Protein AF-W1XSQ5-F1 (afdb_monomer)

Nearest PDB structures (foldseek):
  6p5z-assembly1_A  TM=6.864E-01  e=2.019E-01  Salmonella enterica subsp. enterica serovar Typhimurium
  1pjt-assembly1_A  TM=4.122E-01  e=5.343E-02  Salmonella enterica subsp. enterica serovar Typhimurium
  6pr0-assembly1_A  TM=4.169E-01  e=5.343E-02  Salmonella enterica subsp. enterica serovar Typhimurium
  1zx9-assembly1_A-2  TM=6.759E-01  e=5.120E-01  Pseudomonas aeruginosa
  4k7z-assembly1_A-2  TM=6.067E-01  e=4.195E-01  Pseudomonas aeruginosa

Organism: NCBI:txid408170

pLDDT: mean 95.52, std 6.06, range [53.47, 98.69]

Radius of gyration: 11.47 Å; Cα contacts (8 Å, |Δi|>4): 170; chains: 1; bounding box: 29×30×28 Å

Secondary structure (DSSP, 8-state):
---EEEE--SHHHHHHHHHHHHTT--EEEE--SS---S-GGG-GGGHHHHSEEEETTEEEEE--GGGHHHHHHTT-EEEE------

Mean predicted aligned error: 2.63 Å

Solvent-accessible surface area (backbone atoms only — not comparable to full-atom values): 4855 Å² total; per-residue (Å²): 112,72,78,42,80,36,85,42,22,37,57,72,45,26,56,51,50,51,52,40,44,75,70,60,31,52,52,37,30,39,31,65,87,76,70,82,60,82,64,43,92,62,14,54,44,40,6,67,80,60,46,51,38,76,54,97,90,45,45,20,34,44,46,57,82,87,47,40,66,61,36,46,74,70,71,32,32,28,29,30,69,65,80,89,74,131

Structure (mmCIF, N/CA/C/O backbone):
data_AF-W1XSQ5-F1
#
_entry.id   AF-W1XSQ5-F1
#
loop_
_atom_site.group_PDB
_atom_site.id
_atom_site.type_symbol
_atom_site.label_atom_id
_atom_site.label_alt_id
_atom_site.label_comp_id
_atom_site.label_asym_id
_atom_site.label_entity_id
_atom_site.label_seq_id
_atom_site.pdbx_PDB_ins_code
_atom_site.Cartn_x
_atom_site.Cartn_y
_atom_site.Cartn_z
_atom_site.occupancy
_atom_site.B_iso_or_equiv
_atom_site.auth_seq_id
_atom_site.auth_comp_id
_atom_site.auth_asym_id
_atom_site.auth_atom_id
_atom_site.pdbx_PDB_model_num
ATOM 1 N N . LYS A 1 1 ? -10.407 5.878 13.506 1.00 92.81 1 LYS A N 1
ATOM 2 C CA . LYS A 1 1 ? -9.060 6.511 13.468 1.00 92.81 1 LYS A CA 1
ATOM 3 C C . LYS A 1 1 ? -8.882 7.201 12.116 1.00 92.81 1 LYS A C 1
ATOM 5 O O . LYS A 1 1 ? -9.572 6.771 11.196 1.00 92.81 1 LYS A O 1
ATOM 10 N N . PRO A 1 2 ? -8.053 8.256 11.985 1.00 96.88 2 PRO A N 1
ATOM 11 C CA . PRO A 1 2 ? -7.832 8.903 10.690 1.00 96.88 2 PRO A CA 1
ATOM 12 C C . PRO A 1 2 ? -7.216 7.929 9.680 1.00 96.88 2 PRO A C 1
ATOM 14 O O . PRO A 1 2 ? -6.501 7.004 10.071 1.00 96.88 2 PRO A O 1
ATOM 17 N N . LEU A 1 3 ? -7.509 8.154 8.400 1.00 97.62 3 LEU A N 1
ATOM 1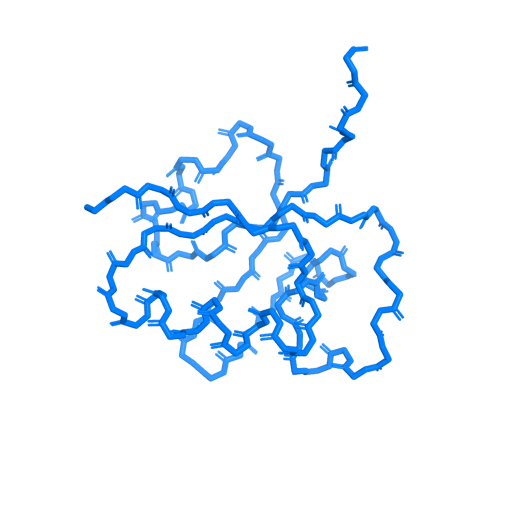8 C CA . LEU A 1 3 ? -6.900 7.438 7.284 1.00 97.62 3 LEU A CA 1
ATOM 19 C C . LEU A 1 3 ? -5.433 7.839 7.135 1.00 97.62 3 LEU A C 1
ATOM 21 O O . LEU A 1 3 ? -5.116 9.027 7.150 1.00 97.62 3 LEU A O 1
ATOM 25 N N . VAL A 1 4 ? -4.556 6.851 6.964 1.00 98.25 4 VAL A N 1
ATOM 26 C CA . VAL A 1 4 ? -3.146 7.074 6.637 1.00 98.25 4 VAL A CA 1
ATOM 27 C C . VAL A 1 4 ? -2.907 6.703 5.181 1.00 98.25 4 VAL A C 1
ATOM 29 O O . VAL A 1 4 ? -3.132 5.561 4.783 1.00 98.25 4 VAL A O 1
ATOM 32 N N . LEU A 1 5 ? -2.425 7.664 4.398 1.00 97.12 5 LEU A N 1
ATOM 33 C CA . LEU A 1 5 ? -1.929 7.422 3.049 1.00 97.12 5 LEU A CA 1
ATOM 34 C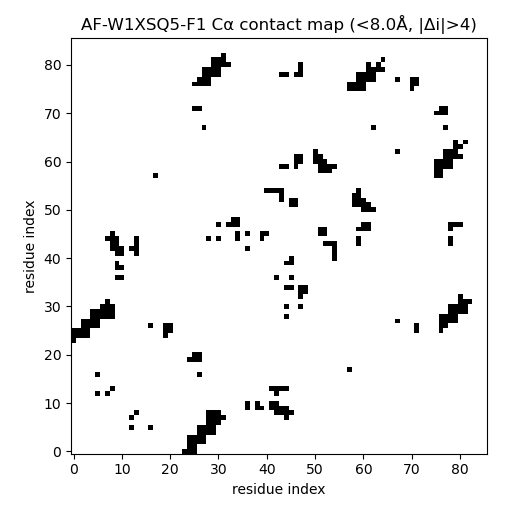 C . LEU A 1 5 ? -0.415 7.210 3.104 1.00 97.12 5 LEU A C 1
ATOM 36 O O . LEU A 1 5 ? 0.325 8.093 3.534 1.00 97.12 5 LEU A O 1
ATOM 40 N N . MET A 1 6 ? 0.039 6.049 2.652 1.00 96.56 6 MET A N 1
ATOM 41 C CA . MET A 1 6 ? 1.452 5.718 2.519 1.00 96.56 6 MET A CA 1
ATOM 42 C C . MET A 1 6 ? 1.880 5.892 1.069 1.00 96.56 6 MET A C 1
ATOM 44 O O . MET A 1 6 ? 1.285 5.312 0.165 1.00 96.56 6 MET A O 1
ATOM 48 N N . ARG A 1 7 ? 2.929 6.684 0.850 1.00 95.25 7 ARG A N 1
ATOM 49 C CA . ARG A 1 7 ? 3.592 6.791 -0.449 1.00 95.25 7 ARG A CA 1
ATOM 50 C C . ARG A 1 7 ? 4.678 5.723 -0.528 1.00 95.25 7 ARG A C 1
ATOM 52 O O . ARG A 1 7 ? 5.715 5.848 0.118 1.00 95.25 7 ARG A O 1
ATOM 59 N N . GLY A 1 8 ? 4.421 4.695 -1.322 1.00 94.88 8 GLY A N 1
ATOM 60 C CA . GLY A 1 8 ? 5.272 3.526 -1.480 1.00 94.88 8 GLY A CA 1
ATOM 61 C C . GLY A 1 8 ? 4.986 2.419 -0.460 1.00 94.88 8 GLY A C 1
ATOM 62 O O . GLY A 1 8 ? 4.644 2.665 0.697 1.00 94.88 8 GLY A O 1
ATOM 63 N N . GLY A 1 9 ? 5.156 1.176 -0.903 1.00 95.88 9 GLY A N 1
ATOM 64 C CA . GLY A 1 9 ? 4.909 -0.057 -0.156 1.00 95.88 9 GLY A CA 1
ATOM 65 C C . GLY A 1 9 ? 6.136 -0.963 -0.045 1.00 95.88 9 GLY A C 1
ATOM 66 O O . GLY A 1 9 ? 5.976 -2.177 0.042 1.00 95.88 9 GLY A O 1
ATOM 67 N N . GLY A 1 10 ? 7.350 -0.399 -0.084 1.00 96.25 10 GLY A N 1
ATOM 68 C CA . GLY A 1 10 ? 8.617 -1.131 0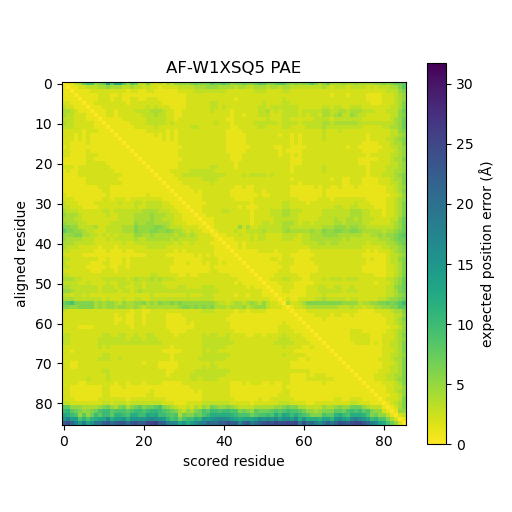.084 1.00 96.25 10 GLY A CA 1
ATOM 69 C C . GLY A 1 10 ? 8.847 -1.681 1.499 1.00 96.25 10 GLY A C 1
ATOM 70 O O . GLY A 1 10 ? 7.967 -1.601 2.350 1.00 96.25 10 GLY A O 1
ATOM 71 N N . ASP A 1 11 ? 10.042 -2.217 1.766 1.00 95.69 11 ASP A N 1
ATOM 72 C CA . ASP A 1 11 ? 10.366 -2.998 2.980 1.00 95.69 11 ASP A CA 1
ATOM 73 C C . ASP A 1 11 ? 10.092 -2.208 4.281 1.00 95.69 11 ASP A C 1
ATOM 75 O O . ASP A 1 11 ? 9.236 -2.566 5.093 1.00 95.69 11 ASP A O 1
ATOM 79 N N . ILE A 1 12 ? 10.710 -1.028 4.418 1.00 95.44 12 ILE A N 1
ATOM 80 C CA . ILE A 1 12 ? 10.527 -0.152 5.590 1.00 95.44 12 ILE A CA 1
ATOM 81 C C . ILE A 1 12 ? 9.076 0.341 5.702 1.00 95.44 12 ILE A C 1
ATOM 83 O O . ILE A 1 12 ? 8.492 0.335 6.790 1.00 95.44 12 ILE A O 1
ATOM 87 N N . ALA A 1 13 ? 8.477 0.745 4.578 1.00 96.38 13 ALA A N 1
ATOM 88 C CA . ALA A 1 13 ? 7.097 1.221 4.546 1.00 96.38 13 ALA A CA 1
ATOM 89 C C . ALA A 1 13 ? 6.122 0.120 4.984 1.00 96.38 13 ALA A C 1
ATOM 91 O O . ALA A 1 13 ? 5.200 0.386 5.751 1.00 96.38 13 ALA A O 1
ATOM 92 N N . SER A 1 14 ? 6.367 -1.128 4.586 1.00 97.12 14 SER A N 1
ATOM 93 C CA . SER A 1 14 ? 5.533 -2.277 4.938 1.00 97.12 14 SER A CA 1
ATOM 94 C C . SER A 1 14 ? 5.577 -2.592 6.428 1.00 97.12 14 SER A C 1
ATOM 96 O O . SER A 1 14 ? 4.538 -2.876 7.027 1.00 97.12 14 SER A O 1
ATOM 98 N N . GLY A 1 15 ? 6.737 -2.435 7.071 1.00 96.81 15 GLY A N 1
ATOM 99 C CA . GLY A 1 15 ? 6.838 -2.503 8.530 1.00 96.81 15 GLY A CA 1
ATOM 100 C C . GLY A 1 15 ? 5.986 -1.438 9.237 1.00 96.81 15 GLY A C 1
ATOM 101 O O . GLY A 1 15 ? 5.296 -1.738 10.217 1.00 96.81 15 GLY A O 1
ATOM 102 N N . ALA A 1 16 ? 5.981 -0.203 8.726 1.00 97.88 16 ALA A N 1
ATOM 103 C CA . ALA A 1 16 ? 5.144 0.875 9.256 1.00 97.88 16 ALA A CA 1
ATOM 104 C C . ALA A 1 16 ? 3.645 0.618 9.016 1.00 97.88 16 ALA A C 1
ATOM 106 O O . ALA A 1 16 ? 2.855 0.725 9.956 1.00 97.88 16 ALA A O 1
ATOM 107 N N . VAL A 1 17 ? 3.262 0.198 7.803 1.00 98.00 17 VAL A N 1
ATOM 108 C CA . VAL A 1 17 ? 1.892 -0.218 7.450 1.00 98.00 17 VAL A CA 1
ATOM 109 C C . VAL A 1 17 ? 1.403 -1.306 8.404 1.00 98.00 17 VAL A C 1
ATOM 111 O O . VAL A 1 17 ? 0.328 -1.168 8.982 1.00 98.00 17 VAL A O 1
ATOM 114 N N . TYR A 1 18 ? 2.208 -2.348 8.639 1.00 97.56 18 TYR A N 1
ATOM 115 C CA . TYR A 1 18 ? 1.855 -3.442 9.544 1.00 97.56 18 TYR A CA 1
ATOM 116 C C . TYR A 1 18 ? 1.561 -2.938 10.961 1.00 97.56 18 TYR A C 1
ATOM 118 O O . TYR A 1 18 ? 0.547 -3.305 11.559 1.00 97.56 18 TYR A O 1
ATOM 126 N N . ARG A 1 19 ? 2.418 -2.063 11.509 1.00 97.25 19 ARG A N 1
ATOM 127 C CA . ARG A 1 19 ? 2.207 -1.501 12.853 1.00 97.25 19 ARG A CA 1
ATOM 128 C C . ARG A 1 19 ? 0.969 -0.610 12.920 1.00 97.25 19 ARG A C 1
ATOM 130 O O . ARG A 1 19 ? 0.215 -0.719 13.884 1.00 97.25 19 ARG A O 1
ATOM 137 N N . LEU A 1 20 ? 0.739 0.232 11.913 1.00 97.69 20 LEU A N 1
ATOM 138 C CA . LEU A 1 20 ? -0.438 1.100 11.835 1.00 97.69 20 LEU A CA 1
ATOM 139 C C . LEU A 1 20 ? -1.732 0.287 11.735 1.00 97.69 20 LEU A C 1
ATOM 141 O O . LEU A 1 20 ? -2.662 0.520 12.511 1.00 97.69 20 LEU A O 1
ATOM 145 N N . LYS A 1 21 ? -1.769 -0.713 10.847 1.00 97.44 21 LYS A N 1
ATOM 146 C CA . LYS A 1 21 ? -2.927 -1.593 10.670 1.00 97.44 21 LYS A CA 1
ATOM 147 C C . LYS A 1 21 ? -3.203 -2.407 11.934 1.00 97.44 21 LYS A C 1
ATOM 149 O O . LYS A 1 21 ? -4.334 -2.425 12.409 1.00 97.44 21 LYS A O 1
ATOM 154 N N . ARG A 1 22 ? -2.166 -2.969 12.572 1.00 97.06 22 ARG A N 1
ATOM 155 C CA . ARG A 1 22 ? -2.284 -3.644 13.881 1.00 97.06 22 ARG A CA 1
ATOM 156 C C . ARG A 1 22 ? -2.787 -2.709 14.986 1.00 97.06 22 ARG A C 1
ATOM 158 O O . ARG A 1 22 ? -3.483 -3.157 15.890 1.00 97.06 22 ARG A O 1
ATOM 165 N N . ALA A 1 23 ? -2.457 -1.422 14.920 1.00 97.38 23 ALA A N 1
ATOM 166 C CA . ALA A 1 23 ? -2.980 -0.410 15.831 1.00 97.38 23 ALA A CA 1
ATOM 167 C C . ALA A 1 23 ? -4.405 0.059 15.468 1.00 97.38 23 ALA A C 1
ATOM 169 O O . ALA A 1 23 ? -4.928 0.940 16.148 1.00 97.38 23 ALA A O 1
ATOM 170 N N . GLY A 1 24 ? -5.046 -0.485 14.430 1.00 97.06 24 GLY A N 1
ATOM 171 C CA . GLY A 1 24 ? -6.418 -0.157 14.029 1.00 97.06 24 GLY A CA 1
ATOM 172 C C . GLY A 1 24 ? -6.552 1.123 13.200 1.00 97.06 24 GLY A C 1
ATOM 173 O O . GLY A 1 24 ? -7.630 1.718 13.160 1.00 97.06 24 GLY A O 1
ATOM 174 N N . TYR A 1 25 ? -5.467 1.605 12.588 1.00 98.25 25 TYR A N 1
ATOM 175 C CA . TYR A 1 25 ? -5.564 2.667 11.587 1.00 98.25 25 TYR A CA 1
ATOM 176 C C . TYR A 1 25 ? -5.968 2.061 10.236 1.00 98.25 25 TYR A C 1
ATOM 178 O O . TYR A 1 25 ? -5.393 1.044 9.840 1.00 98.25 25 TYR A O 1
ATOM 186 N N . PRO A 1 26 ? -6.914 2.672 9.505 1.00 97.94 26 PRO A N 1
ATOM 187 C CA . PRO A 1 26 ? -7.076 2.383 8.090 1.00 97.94 26 PRO A CA 1
ATOM 188 C C . PRO A 1 26 ? -5.865 2.940 7.332 1.00 97.94 26 PRO A C 1
ATOM 190 O O . PRO A 1 26 ? -5.456 4.082 7.554 1.00 97.94 26 PRO A O 1
ATOM 193 N N . VAL A 1 27 ? -5.279 2.122 6.459 1.00 98.31 27 VAL A N 1
ATOM 194 C CA . VAL A 1 27 ? -4.064 2.457 5.707 1.00 98.31 27 VAL A CA 1
ATOM 195 C C . VAL A 1 27 ? -4.297 2.165 4.233 1.00 98.31 27 VAL A C 1
ATOM 197 O O . VAL A 1 27 ? -4.774 1.086 3.898 1.00 98.31 27 VAL A O 1
ATOM 200 N N . VAL A 1 28 ? -3.937 3.113 3.373 1.00 98.44 28 VAL A N 1
ATOM 201 C CA . VAL A 1 28 ? -3.911 2.961 1.912 1.00 98.44 28 VAL A CA 1
ATOM 202 C C . VAL A 1 28 ? -2.474 3.148 1.456 1.00 98.44 28 VAL A C 1
ATOM 204 O O . VAL A 1 28 ? -1.804 4.074 1.912 1.00 98.44 28 VAL A O 1
ATOM 207 N N . ILE A 1 29 ? -1.997 2.295 0.558 1.00 98.25 29 ILE A N 1
ATOM 208 C CA . ILE A 1 29 ? -0.684 2.443 -0.073 1.00 98.25 29 ILE A CA 1
ATOM 209 C C . ILE A 1 29 ? -0.908 2.980 -1.484 1.00 98.25 29 ILE A C 1
ATOM 211 O O . ILE A 1 29 ? -1.627 2.359 -2.256 1.00 98.25 29 ILE A O 1
ATOM 215 N N . ASN A 1 30 ? -0.287 4.102 -1.837 1.00 97.56 30 ASN A N 1
ATOM 216 C CA . ASN A 1 30 ? -0.139 4.503 -3.232 1.00 97.56 30 ASN A CA 1
ATOM 217 C C . ASN A 1 30 ? 1.260 4.121 -3.712 1.00 97.56 30 ASN A C 1
ATOM 219 O O . ASN A 1 30 ? 2.252 4.495 -3.084 1.00 97.56 30 ASN A O 1
ATOM 223 N N . GLU A 1 31 ? 1.337 3.391 -4.812 1.00 96.56 31 GLU A N 1
ATOM 224 C CA . GLU A 1 31 ? 2.579 2.880 -5.377 1.00 96.56 31 GLU A CA 1
ATOM 225 C C . GLU A 1 31 ? 2.677 3.237 -6.863 1.00 96.56 31 GLU A C 1
ATOM 227 O O . GLU A 1 31 ? 1.679 3.528 -7.522 1.00 96.56 31 GLU A O 1
ATOM 232 N N . ILE A 1 32 ? 3.891 3.245 -7.406 1.00 95.50 32 ILE A N 1
ATOM 233 C CA . ILE A 1 32 ? 4.076 3.386 -8.851 1.00 95.50 32 ILE A CA 1
ATOM 234 C C . ILE A 1 32 ? 3.596 2.128 -9.584 1.00 95.50 32 ILE A C 1
ATOM 236 O O . ILE A 1 32 ? 3.618 1.030 -9.034 1.00 95.50 32 ILE A O 1
ATOM 240 N N . ALA A 1 33 ? 3.213 2.272 -10.856 1.00 94.12 33 ALA A N 1
ATOM 241 C CA . ALA A 1 33 ? 2.700 1.164 -11.670 1.00 94.12 33 ALA A CA 1
ATOM 242 C C . ALA A 1 33 ? 3.692 -0.004 -11.827 1.00 94.12 33 ALA A C 1
ATOM 244 O O . ALA A 1 33 ? 3.280 -1.145 -12.006 1.00 94.12 33 ALA A O 1
ATOM 245 N N . MET A 1 34 ? 4.998 0.269 -11.736 1.00 94.12 34 MET A N 1
ATOM 246 C CA . MET A 1 34 ? 6.043 -0.753 -11.757 1.00 94.12 34 MET A CA 1
ATOM 247 C C . MET A 1 34 ? 6.969 -0.598 -10.539 1.00 94.12 34 MET A C 1
ATOM 249 O O . MET A 1 34 ? 8.032 0.018 -10.654 1.00 94.12 34 MET A O 1
ATOM 253 N N . PRO A 1 35 ? 6.578 -1.125 -9.358 1.00 94.31 35 PRO A N 1
ATOM 254 C CA . PRO A 1 35 ? 7.358 -0.975 -8.134 1.00 94.31 35 PRO A CA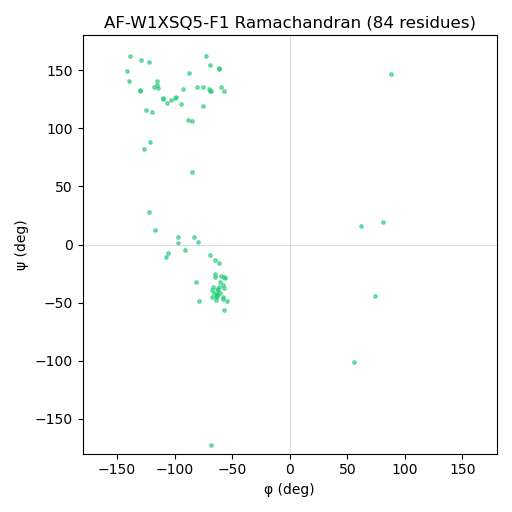 1
ATOM 255 C C . PRO A 1 35 ? 8.767 -1.565 -8.267 1.00 94.31 35 PRO A C 1
ATOM 257 O O . PRO A 1 35 ? 8.943 -2.691 -8.741 1.00 94.31 35 PRO A O 1
ATOM 260 N N . THR A 1 36 ? 9.770 -0.829 -7.781 1.00 95.12 36 THR A N 1
ATOM 261 C CA . THR A 1 36 ? 11.207 -1.147 -7.923 1.00 95.12 36 THR A CA 1
ATOM 262 C C . THR A 1 36 ? 11.814 -1.866 -6.715 1.00 95.12 36 THR A C 1
ATOM 264 O O . THR A 1 36 ? 13.022 -2.091 -6.657 1.00 95.12 36 THR A O 1
ATOM 267 N N . MET A 1 37 ? 10.994 -2.248 -5.736 1.00 93.69 37 MET A N 1
ATOM 268 C CA . MET A 1 37 ? 11.446 -2.976 -4.549 1.00 93.69 37 MET A CA 1
ATOM 269 C C . MET A 1 37 ? 12.153 -4.291 -4.909 1.00 93.69 37 MET A C 1
ATOM 271 O O . MET A 1 37 ? 11.650 -5.104 -5.688 1.00 93.69 37 MET A O 1
ATOM 275 N N . ILE A 1 38 ? 13.321 -4.503 -4.295 1.00 92.81 38 ILE A N 1
ATOM 276 C CA . ILE A 1 38 ? 14.145 -5.706 -4.484 1.00 92.81 38 ILE A CA 1
ATOM 277 C C . ILE A 1 38 ? 13.572 -6.865 -3.657 1.00 92.81 38 ILE A C 1
ATOM 279 O O . ILE A 1 38 ? 13.338 -7.956 -4.170 1.00 92.81 38 ILE A O 1
ATOM 283 N N . ARG A 1 39 ? 13.284 -6.621 -2.370 1.00 94.56 39 ARG A N 1
ATOM 284 C CA . ARG A 1 39 ? 12.767 -7.630 -1.429 1.00 94.56 39 ARG A CA 1
ATOM 285 C C . ARG A 1 39 ? 11.242 -7.774 -1.514 1.00 94.56 39 ARG A C 1
ATOM 287 O O . ARG A 1 39 ? 10.526 -7.503 -0.557 1.00 94.56 39 ARG A O 1
ATOM 294 N N . ARG A 1 40 ? 10.740 -8.193 -2.674 1.00 93.44 40 ARG A N 1
ATOM 295 C CA . ARG A 1 40 ? 9.303 -8.208 -3.008 1.00 93.44 40 ARG A CA 1
ATOM 296 C C . ARG A 1 40 ? 8.428 -9.019 -2.052 1.00 93.44 40 ARG A C 1
ATOM 298 O O . ARG A 1 40 ? 7.337 -8.572 -1.732 1.00 93.44 40 ARG A O 1
ATOM 305 N N . GLU A 1 41 ? 8.915 -10.153 -1.551 1.00 94.50 41 GLU A N 1
ATOM 306 C CA . GLU A 1 41 ? 8.149 -11.053 -0.668 1.00 94.50 41 GLU A CA 1
ATOM 307 C C . GLU A 1 41 ? 7.870 -10.484 0.737 1.00 94.50 41 GLU A C 1
ATOM 309 O O . GLU A 1 41 ? 7.077 -11.052 1.477 1.00 94.50 41 GLU A O 1
ATOM 314 N N . VAL A 1 42 ? 8.469 -9.345 1.103 1.00 95.81 42 VAL A N 1
ATOM 315 C CA . VAL A 1 42 ? 8.202 -8.657 2.383 1.00 95.81 42 VAL A CA 1
ATOM 316 C C . VAL A 1 42 ? 7.594 -7.263 2.200 1.00 95.81 42 VAL A C 1
ATOM 318 O O . VAL A 1 42 ? 7.546 -6.477 3.143 1.00 95.81 42 VAL A O 1
ATOM 321 N N . CYS A 1 43 ? 7.144 -6.932 0.988 1.00 97.56 43 CYS A N 1
ATOM 322 C CA . CYS A 1 43 ? 6.670 -5.597 0.640 1.00 97.56 43 CYS A CA 1
ATOM 323 C C . CYS A 1 43 ? 5.205 -5.626 0.198 1.00 97.56 43 CYS A C 1
ATOM 325 O O . CYS A 1 43 ? 4.924 -6.122 -0.887 1.00 97.56 43 CYS A O 1
ATOM 327 N N . TYR A 1 44 ? 4.282 -5.015 0.948 1.00 98.00 44 TYR A N 1
ATOM 328 C CA . TYR A 1 44 ? 2.863 -4.942 0.560 1.00 98.00 44 TYR A CA 1
ATOM 329 C C . TYR A 1 44 ? 2.643 -4.308 -0.821 1.00 98.00 44 TYR A C 1
ATOM 331 O O . TYR A 1 44 ? 1.695 -4.670 -1.515 1.00 98.00 44 TYR A O 1
ATOM 339 N N . GLY A 1 45 ? 3.531 -3.406 -1.260 1.00 97.06 45 GLY A N 1
ATOM 340 C CA . GLY A 1 45 ? 3.478 -2.823 -2.606 1.00 97.06 45 GLY A CA 1
ATOM 341 C C . GLY A 1 45 ? 3.634 -3.850 -3.737 1.00 97.06 45 GLY A C 1
ATOM 342 O O . GLY A 1 45 ? 3.239 -3.582 -4.868 1.00 97.06 45 GLY A O 1
ATOM 343 N N . ASN A 1 46 ? 4.119 -5.062 -3.445 1.00 97.50 46 ASN A N 1
ATOM 344 C CA . ASN A 1 46 ? 4.174 -6.168 -4.400 1.00 97.50 46 ASN A CA 1
ATOM 345 C C . ASN A 1 46 ? 2.777 -6.646 -4.845 1.00 97.50 46 ASN A C 1
ATOM 347 O O . ASN A 1 46 ? 2.667 -7.346 -5.850 1.00 97.50 46 ASN A O 1
ATOM 351 N N . ALA A 1 47 ? 1.705 -6.229 -4.157 1.00 97.88 47 ALA A N 1
ATOM 352 C CA . ALA A 1 47 ? 0.338 -6.420 -4.632 1.00 97.88 47 ALA A CA 1
ATOM 353 C C . ALA A 1 47 ? 0.111 -5.795 -6.021 1.00 97.88 47 ALA A C 1
ATOM 355 O O . ALA A 1 47 ? -0.672 -6.341 -6.783 1.00 97.88 47 ALA A O 1
ATOM 356 N N . VAL A 1 48 ? 0.838 -4.735 -6.406 1.00 97.88 48 VAL A N 1
ATOM 357 C CA . VAL A 1 48 ? 0.773 -4.185 -7.779 1.00 97.88 48 VAL A CA 1
ATOM 358 C C . VAL A 1 48 ? 1.223 -5.215 -8.823 1.00 97.88 48 VAL A C 1
ATOM 360 O O . VAL A 1 48 ? 0.648 -5.298 -9.901 1.00 97.88 48 VAL A O 1
ATOM 363 N N . HIS A 1 49 ? 2.223 -6.044 -8.503 1.00 96.12 49 HIS A N 1
ATOM 364 C CA . HIS A 1 49 ? 2.714 -7.090 -9.410 1.00 96.12 49 HIS A CA 1
ATOM 365 C C . HIS A 1 49 ? 1.859 -8.360 -9.375 1.00 96.12 49 HIS A C 1
ATOM 367 O O . HIS A 1 49 ? 1.769 -9.070 -10.373 1.00 96.12 49 HIS A O 1
ATOM 373 N N . ARG A 1 50 ? 1.275 -8.689 -8.216 1.00 96.50 50 ARG A N 1
ATOM 374 C CA . ARG A 1 50 ? 0.594 -9.975 -7.972 1.00 96.50 50 ARG A CA 1
ATOM 375 C C . ARG A 1 50 ? -0.934 -9.890 -7.943 1.00 96.50 50 ARG A C 1
ATOM 377 O O . ARG A 1 50 ? -1.586 -10.923 -7.820 1.00 96.50 50 ARG A O 1
ATOM 384 N N . GLY A 1 51 ? -1.504 -8.689 -7.986 1.00 97.69 51 GLY A N 1
ATOM 385 C CA . GLY A 1 51 ? -2.910 -8.410 -7.677 1.00 97.69 51 GLY A CA 1
ATOM 386 C C . GLY A 1 51 ? -3.206 -8.465 -6.174 1.00 97.69 51 GLY A C 1
ATOM 387 O O . GLY A 1 51 ? -3.840 -7.568 -5.626 1.00 97.69 51 GLY A O 1
ATOM 388 N N . GLU A 1 52 ? -2.698 -9.480 -5.477 1.00 97.31 52 GLU A N 1
ATOM 389 C CA . GLU A 1 52 ? -2.845 -9.637 -4.033 1.00 97.31 52 GLU A CA 1
ATOM 390 C C . GLU A 1 52 ? -1.565 -10.185 -3.397 1.00 97.31 52 GLU A C 1
ATOM 392 O O . GLU A 1 52 ? -0.806 -10.950 -3.999 1.00 97.31 52 GLU A O 1
ATOM 397 N N . MET A 1 53 ? -1.328 -9.789 -2.152 1.00 95.69 53 MET A N 1
ATOM 398 C CA . MET A 1 53 ? -0.251 -10.296 -1.324 1.00 95.69 53 MET A CA 1
ATOM 399 C C . MET A 1 53 ? -0.723 -10.489 0.111 1.00 95.69 53 MET A C 1
ATOM 401 O O . MET A 1 53 ? -1.408 -9.638 0.671 1.00 95.69 53 MET A O 1
ATOM 405 N N . ILE A 1 54 ? -0.271 -11.571 0.736 1.00 96.62 54 ILE A N 1
ATOM 406 C CA . ILE A 1 54 ? -0.438 -11.805 2.166 1.00 96.62 54 ILE A CA 1
ATOM 407 C C . ILE A 1 54 ? 0.932 -11.675 2.815 1.00 96.62 54 ILE A C 1
ATOM 409 O O . ILE A 1 54 ? 1.874 -12.357 2.415 1.00 96.62 54 ILE A O 1
ATOM 413 N N . LEU A 1 55 ? 1.035 -10.809 3.819 1.00 94.69 55 LEU A N 1
ATOM 414 C CA . LEU A 1 55 ? 2.213 -10.715 4.669 1.00 94.69 55 LEU A CA 1
ATOM 415 C C . LEU A 1 55 ? 1.761 -10.883 6.114 1.00 94.69 55 LEU A C 1
ATOM 417 O O . LEU A 1 55 ? 1.006 -10.068 6.652 1.00 94.69 55 LEU A O 1
ATOM 421 N N . GLU A 1 56 ? 2.224 -11.962 6.740 1.00 90.44 56 GLU A N 1
ATOM 422 C CA . GLU A 1 56 ? 1.826 -12.354 8.090 1.00 90.44 56 GLU A CA 1
ATOM 423 C C . GLU A 1 56 ? 0.299 -12.502 8.224 1.00 90.44 56 GLU A C 1
ATOM 425 O O . GLU A 1 56 ? -0.279 -13.508 7.825 1.00 90.44 56 GLU A O 1
ATOM 430 N N . ARG A 1 57 ? -0.363 -11.494 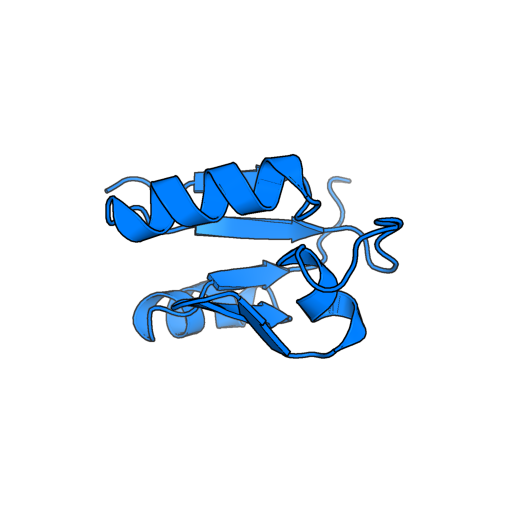8.801 1.00 93.19 57 ARG A N 1
ATOM 431 C CA . ARG A 1 57 ? -1.791 -11.507 9.147 1.00 93.19 57 ARG A CA 1
ATOM 432 C C . ARG A 1 57 ? -2.646 -10.630 8.243 1.00 93.19 57 ARG A C 1
ATOM 434 O O . ARG A 1 57 ? -3.866 -10.680 8.367 1.00 93.19 57 ARG A O 1
ATOM 441 N N . PHE A 1 58 ? -2.035 -9.793 7.406 1.00 97.44 58 PHE A N 1
ATOM 442 C CA . PHE A 1 58 ? -2.770 -8.823 6.602 1.00 97.44 58 PHE A CA 1
ATOM 443 C C . PHE A 1 58 ? -2.639 -9.117 5.116 1.00 97.44 58 PHE A C 1
ATOM 445 O O . PHE A 1 58 ? -1.572 -9.469 4.610 1.00 97.44 58 PHE A O 1
ATOM 452 N N . VAL A 1 59 ? -3.760 -8.929 4.433 1.00 98.38 59 VAL A N 1
ATOM 453 C CA . VAL A 1 59 ? -3.871 -8.982 2.981 1.00 98.38 59 VAL A CA 1
ATOM 454 C C . VAL A 1 59 ? -3.692 -7.563 2.455 1.00 98.38 59 VAL A C 1
ATOM 456 O O . VAL A 1 59 ? -4.308 -6.631 2.977 1.00 98.38 59 VAL A O 1
ATOM 459 N N . ALA A 1 60 ? -2.878 -7.399 1.420 1.00 98.38 60 ALA A N 1
ATOM 460 C CA . ALA A 1 60 ? -2.831 -6.204 0.596 1.00 98.38 60 ALA A CA 1
ATOM 461 C C . ALA A 1 60 ? -3.298 -6.537 -0.819 1.00 98.38 60 ALA A C 1
ATOM 463 O O . ALA A 1 60 ? -2.874 -7.543 -1.385 1.00 98.38 60 ALA A O 1
ATOM 464 N N . ARG A 1 61 ? -4.157 -5.695 -1.392 1.00 98.69 61 ARG A N 1
ATOM 465 C CA . ARG A 1 61 ? -4.752 -5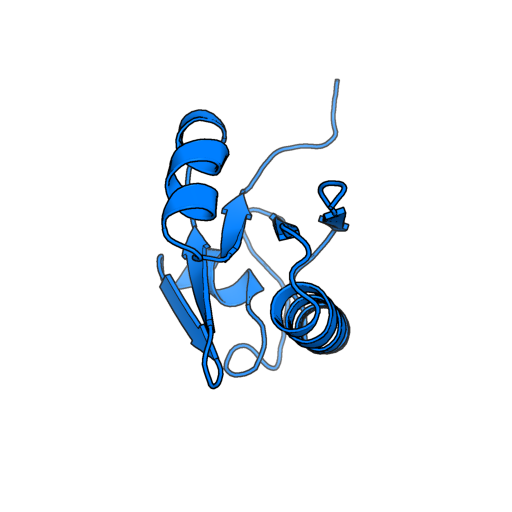.925 -2.713 1.00 98.69 61 ARG A CA 1
ATOM 466 C C . ARG A 1 61 ? -4.606 -4.694 -3.587 1.00 98.69 61 ARG A C 1
ATOM 468 O O . ARG A 1 61 ? -4.919 -3.593 -3.141 1.00 98.69 61 ARG A O 1
ATOM 475 N N . HIS A 1 62 ? -4.147 -4.887 -4.819 1.00 98.56 62 HIS A N 1
ATOM 476 C CA . HIS A 1 62 ? -4.138 -3.840 -5.830 1.00 98.56 62 HIS A CA 1
ATOM 477 C C . HIS A 1 62 ? -5.555 -3.627 -6.349 1.00 98.56 62 HIS A C 1
ATOM 479 O O . HIS A 1 62 ? -6.190 -4.558 -6.838 1.00 98.56 62 HIS A O 1
ATOM 485 N N . 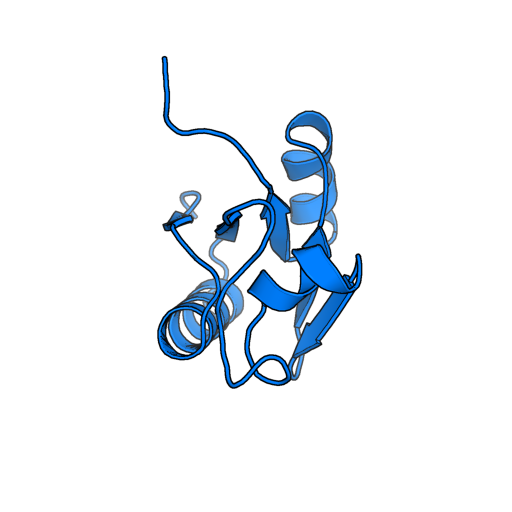VAL A 1 63 ? -6.062 -2.413 -6.171 1.00 98.50 63 VAL A N 1
ATOM 486 C CA . VAL A 1 63 ? -7.441 -2.036 -6.486 1.00 98.50 63 VAL A CA 1
ATOM 487 C C . VAL A 1 63 ? -7.479 -0.661 -7.145 1.00 98.50 63 VAL A C 1
ATOM 489 O O . VAL A 1 63 ? -6.533 0.126 -7.043 1.00 98.50 63 VAL A O 1
ATOM 492 N N . SER A 1 64 ? -8.584 -0.348 -7.815 1.00 97.38 64 SER A N 1
ATOM 493 C CA . SER A 1 64 ? -8.844 1.006 -8.305 1.00 97.38 64 SER A CA 1
ATOM 494 C C . SER A 1 64 ? -9.201 1.961 -7.158 1.00 97.38 64 SER A C 1
ATOM 496 O O . SER A 1 64 ? -9.606 1.545 -6.069 1.00 97.38 64 SER A O 1
ATOM 498 N N . LEU A 1 65 ? -9.106 3.275 -7.397 1.00 96.00 65 LEU A N 1
ATOM 499 C CA . LEU A 1 65 ? -9.463 4.290 -6.393 1.00 96.00 65 LEU A CA 1
ATOM 500 C C . LEU A 1 65 ? -10.919 4.176 -5.913 1.00 96.00 65 LEU A C 1
ATOM 502 O O . LEU A 1 65 ? -11.198 4.422 -4.739 1.00 96.00 65 LEU A O 1
ATOM 506 N N . SER A 1 66 ? -11.842 3.784 -6.795 1.00 97.12 66 SER A N 1
ATOM 507 C CA . SER A 1 66 ? -13.257 3.600 -6.452 1.00 97.12 66 SER A CA 1
ATOM 508 C C . SER A 1 66 ? -13.491 2.468 -5.449 1.00 97.12 66 SER A C 1
ATOM 510 O O . SER A 1 66 ? -14.426 2.548 -4.659 1.00 97.12 66 SER A O 1
ATOM 512 N N . GLU A 1 67 ? -12.625 1.455 -5.425 1.00 98.06 67 GLU A N 1
ATOM 513 C CA . GLU A 1 67 ? -12.770 0.250 -4.594 1.00 98.06 67 GLU A CA 1
ATOM 514 C C . GLU A 1 67 ? -12.090 0.378 -3.220 1.00 98.06 67 GLU A C 1
ATOM 516 O O . GLU A 1 67 ? -12.198 -0.511 -2.371 1.00 98.06 67 GLU A O 1
ATOM 521 N N . VAL A 1 68 ? -11.382 1.484 -2.968 1.00 98.00 68 VAL A N 1
ATOM 522 C CA . VAL A 1 68 ? -10.605 1.694 -1.735 1.00 98.00 68 VAL A CA 1
ATOM 523 C C . VAL A 1 68 ? -11.476 1.588 -0.486 1.00 98.00 68 VAL A C 1
ATOM 525 O O . VAL A 1 68 ? -11.081 0.946 0.488 1.00 98.00 68 VAL A O 1
ATOM 528 N N . LYS A 1 69 ? -12.660 2.211 -0.497 1.00 97.44 69 LYS A N 1
ATOM 529 C CA . LYS A 1 69 ? -13.560 2.219 0.667 1.00 97.44 69 LYS A CA 1
ATOM 530 C C . LYS A 1 69 ? -14.056 0.813 1.000 1.00 97.44 69 LYS A C 1
ATOM 532 O O . LYS A 1 69 ? -14.004 0.419 2.163 1.00 97.44 69 LYS A O 1
ATOM 537 N N . ASP A 1 70 ? -14.460 0.060 -0.017 1.00 98.25 70 ASP A N 1
ATOM 538 C CA . ASP A 1 70 ? -14.969 -1.302 0.146 1.00 98.25 70 ASP A CA 1
ATOM 539 C C . ASP A 1 70 ? -13.858 -2.254 0.602 1.00 98.25 70 ASP A C 1
ATOM 541 O O . ASP A 1 70 ? -14.056 -3.070 1.501 1.00 98.25 70 ASP A O 1
ATOM 545 N N . THR A 1 71 ? -12.648 -2.087 0.063 1.00 98.25 71 THR A N 1
ATOM 546 C CA . THR A 1 71 ? -11.466 -2.869 0.459 1.00 98.25 71 THR A CA 1
ATOM 547 C C . THR A 1 71 ? -11.094 -2.626 1.924 1.00 98.25 71 THR A C 1
ATOM 549 O O . THR A 1 71 ? -10.835 -3.575 2.665 1.00 98.25 71 THR A O 1
ATOM 552 N N . LEU A 1 72 ? -11.128 -1.367 2.380 1.00 97.88 72 LEU A N 1
ATOM 553 C CA . LEU A 1 72 ? -10.892 -1.031 3.788 1.00 97.88 72 LEU A CA 1
ATOM 554 C C . LEU A 1 72 ? -11.954 -1.637 4.712 1.00 97.88 72 LEU A C 1
ATOM 556 O O . LEU A 1 72 ? -11.602 -2.100 5.796 1.00 97.88 72 LEU A O 1
ATOM 560 N N . ALA A 1 73 ? -13.224 -1.661 4.293 1.00 97.44 73 ALA A N 1
ATOM 561 C CA . ALA A 1 73 ? -14.316 -2.264 5.061 1.00 97.44 73 ALA A CA 1
ATOM 562 C C . ALA A 1 73 ? -14.158 -3.788 5.231 1.00 97.44 73 ALA A C 1
ATOM 564 O O . ALA A 1 73 ? -14.642 -4.351 6.209 1.00 97.44 73 ALA A O 1
ATOM 565 N N . GLN A 1 74 ? -13.438 -4.444 4.316 1.00 97.75 74 GLN A N 1
ATOM 566 C CA . GLN A 1 74 ? -13.064 -5.861 4.401 1.00 97.75 74 GLN A CA 1
ATOM 567 C C . GLN A 1 74 ? -11.807 -6.109 5.253 1.00 97.75 74 GLN A C 1
ATOM 569 O O . GLN A 1 74 ? -11.298 -7.225 5.283 1.00 97.75 74 GLN A O 1
ATOM 574 N N . GLU A 1 75 ? -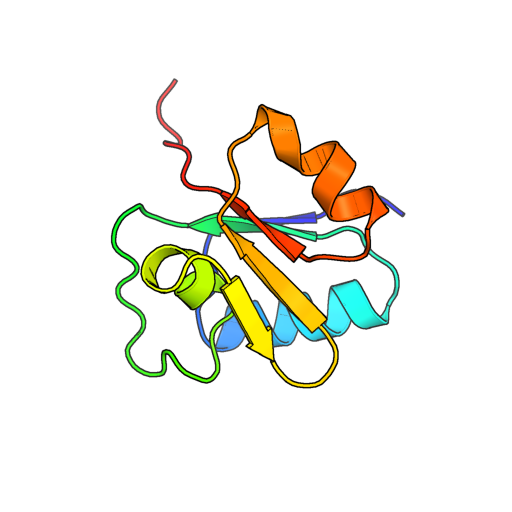11.278 -5.082 5.927 1.00 96.44 75 GLU A N 1
ATOM 575 C CA . GLU A 1 75 ? -10.021 -5.129 6.685 1.00 96.44 75 GLU A CA 1
ATOM 576 C C . GLU A 1 75 ? -8.766 -5.440 5.838 1.00 96.44 75 GLU A C 1
ATOM 578 O O . GLU A 1 75 ? -7.689 -5.698 6.384 1.00 96.44 75 GLU A O 1
ATOM 583 N N . ILE A 1 76 ? -8.868 -5.318 4.512 1.00 98.31 76 ILE A N 1
ATOM 584 C CA . ILE A 1 76 ? -7.771 -5.488 3.552 1.00 98.31 76 ILE A CA 1
ATOM 585 C C . ILE A 1 76 ? -7.045 -4.149 3.366 1.00 98.31 76 ILE A C 1
ATOM 587 O O . ILE A 1 76 ? -7.645 -3.078 3.465 1.00 98.31 76 ILE A O 1
ATOM 591 N N . ILE A 1 77 ? -5.734 -4.192 3.121 1.00 98.56 77 ILE A N 1
ATOM 592 C CA . ILE A 1 77 ? -4.913 -3.015 2.819 1.00 98.56 77 ILE A CA 1
ATOM 593 C C . ILE A 1 77 ? -5.022 -2.724 1.310 1.00 98.56 77 ILE A C 1
ATOM 595 O O . ILE A 1 77 ? -4.436 -3.457 0.510 1.00 98.56 77 ILE A O 1
ATOM 599 N N . PRO A 1 78 ? -5.744 -1.679 0.875 1.00 98.62 78 PRO A N 1
ATOM 600 C CA . PRO A 1 78 ? -5.755 -1.294 -0.528 1.00 98.62 78 PRO A CA 1
ATOM 601 C C . PRO A 1 78 ? -4.391 -0.741 -0.945 1.00 98.62 78 PRO A C 1
ATOM 603 O O . PRO A 1 78 ? -3.812 0.134 -0.291 1.00 98.62 78 PRO A O 1
ATOM 606 N N . VAL A 1 79 ? -3.912 -1.236 -2.076 1.00 98.50 79 VAL A N 1
ATOM 607 C CA . VAL A 1 79 ? -2.783 -0.698 -2.823 1.00 98.50 79 VAL A CA 1
ATOM 608 C C . VAL A 1 79 ? -3.356 -0.094 -4.092 1.00 98.50 79 VAL A C 1
ATOM 610 O O . VAL A 1 79 ? -4.096 -0.753 -4.811 1.00 98.50 79 VAL A O 1
ATOM 613 N N . VAL A 1 80 ? -3.055 1.165 -4.361 1.00 98.25 80 VAL A N 1
ATOM 614 C CA . VAL A 1 80 ? -3.520 1.874 -5.552 1.00 98.25 80 VAL A CA 1
ATOM 615 C C . VAL A 1 80 ? -2.322 2.375 -6.338 1.00 98.25 80 VAL A C 1
ATOM 617 O O . VAL A 1 80 ? -1.230 2.544 -5.796 1.00 98.25 80 VAL A O 1
ATOM 620 N N . THR A 1 81 ? -2.535 2.601 -7.626 1.00 96.88 81 THR A N 1
ATOM 621 C CA . THR A 1 81 ? -1.542 3.188 -8.525 1.00 96.88 81 THR A CA 1
ATOM 622 C C . THR A 1 81 ? -2.139 4.449 -9.122 1.00 96.88 81 THR A C 1
ATOM 624 O O . THR A 1 81 ? -2.804 4.399 -10.155 1.00 96.88 81 THR A O 1
ATOM 627 N N . SER A 1 82 ? -1.954 5.570 -8.431 1.00 90.69 82 SER A N 1
ATOM 628 C CA . SER A 1 82 ? -2.383 6.892 -8.883 1.00 90.69 82 SER A CA 1
ATOM 629 C C . SER A 1 82 ? -1.172 7.782 -9.111 1.00 90.69 82 SER A C 1
ATOM 631 O O . SER A 1 82 ? -0.260 7.822 -8.276 1.00 90.69 82 SER A O 1
ATOM 633 N N . SER A 1 83 ? -1.192 8.533 -10.216 1.00 85.62 83 SER A N 1
ATOM 634 C CA . SER A 1 83 ? -0.269 9.654 -10.396 1.00 85.62 83 SER A CA 1
ATOM 635 C C . SER A 1 83 ? -0.510 10.701 -9.305 1.00 85.62 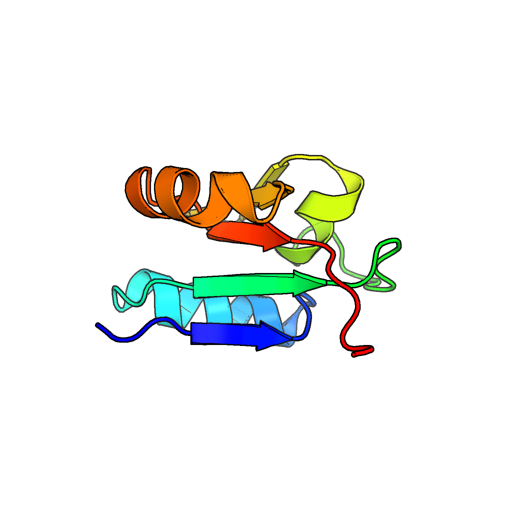83 SER A C 1
ATOM 637 O O . SER A 1 83 ? -1.612 10.803 -8.759 1.00 85.62 83 SER A O 1
ATOM 639 N N . TYR A 1 84 ? 0.547 11.439 -8.979 1.00 74.81 84 TYR A N 1
ATOM 640 C CA . TYR A 1 84 ? 0.496 12.622 -8.117 1.00 74.81 84 TYR A CA 1
ATOM 641 C C . TYR A 1 84 ? 0.421 13.922 -8.929 1.00 74.81 84 TYR A C 1
ATOM 643 O O . TYR A 1 84 ? 0.472 14.998 -8.343 1.00 74.81 84 TYR A O 1
ATOM 651 N N . GLU A 1 85 ? 0.380 13.821 -10.256 1.00 73.31 85 GLU A N 1
ATOM 652 C CA . GLU A 1 85 ? 0.226 14.968 -11.147 1.00 73.31 85 GLU A CA 1
ATOM 653 C C . GLU A 1 85 ? -1.230 15.448 -11.112 1.00 73.31 85 GLU A C 1
ATOM 655 O O . GLU A 1 85 ? -2.150 14.625 -11.092 1.00 73.31 85 GLU A O 1
ATOM 660 N N . GLU A 1 86 ? -1.401 16.771 -11.032 1.00 53.47 86 GLU A N 1
ATOM 661 C CA . GLU A 1 86 ? -2.698 17.463 -11.088 1.00 53.47 86 GLU A CA 1
ATOM 662 C C . GLU A 1 86 ? -3.348 17.365 -12.473 1.00 53.47 86 GLU A C 1
ATOM 664 O O . GLU A 1 86 ? -2.618 17.488 -13.486 1.00 53.47 86 GLU A O 1
#

Sequence (86 aa):
KPLVLMRGGGDIASGAVYRLKRAGYPVVINEIAMPTMIRREVCYGNAVHRGEMILERFVARHVSLSEVKDTLAQEIIPVVTSSYEE

Foldseek 3Di:
DDEAEAEAFEQVSVVVVVVCLVVVHQYEYAYALDHPHPPLLRTLLVLSVVQWHDDDHAIEGEDEPVCSVVCVVVSHHYYYHDDPDD